Protein AF-A0A5D0WN44-F1 (afdb_monomer)

Solvent-accessible surface area (backbone atoms only — not comparable to full-atom values): 6509 Å² total; per-residue (Å²): 131,72,50,48,66,55,56,49,53,50,50,53,44,45,74,76,64,54,49,50,69,57,46,22,72,75,70,70,44,59,41,68,58,50,48,49,56,48,51,54,50,51,52,52,50,54,46,60,74,67,59,87,54,69,60,67,61,50,54,49,57,70,74,42,58,75,76,83,88,57,88,84,67,70,88,82,73,91,50,7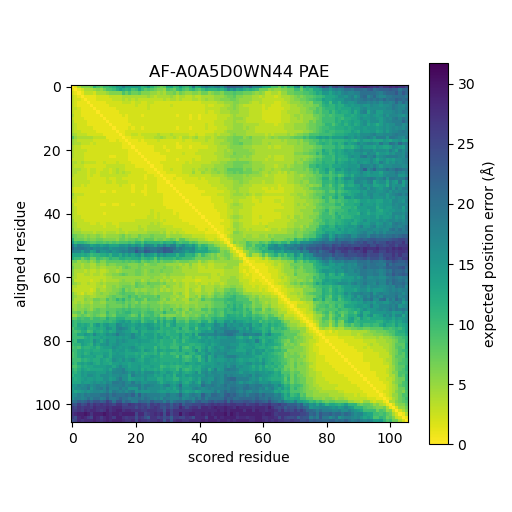0,74,53,53,55,51,49,53,52,50,52,55,50,48,54,51,47,50,68,74,64,49,90,75,74,81,128

Mean predicted aligned error: 9.34 Å

Sequence (106 aa):
MLNLMDKHAVIRLKKEGHSNRSLEKMLGINRKTIGKYWNDYLKDMSQLETGDCDLREIQEKIAAPPKYDVSKRQYRKYTEAMDEFLDDILASEKKKDAILGTHKQK

Organism: NCBI:txid52694

Foldseek 3Di:
DDWLVLLVVLCVVVVVPDQLVNVCVVVVDDSVVSVVSNVLVVVLVVCCVVVPDDVVVSVCVNSDTDDDDCVPPDDDDDDVVVVVVVVVVVVVVVVVCVVVPPPPDD

pLDDT: mean 87.77, std 8.97, range [48.12, 97.06]

Nearest PDB structures (foldseek):
  8b4h-assembly1_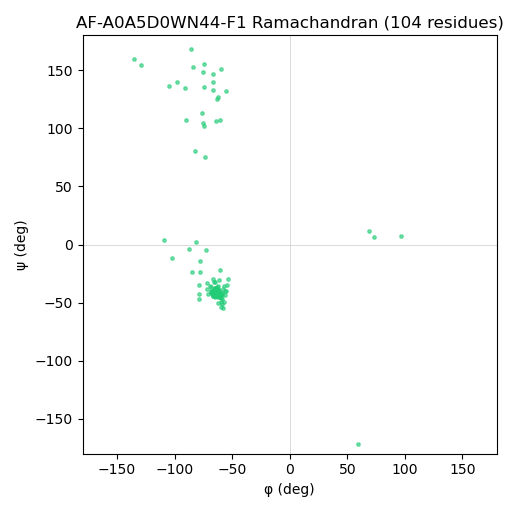A  TM=6.169E-01  e=1.470E-01  Geobacillus stearothermophilus
  8apo-assembly1_Yc  TM=5.957E-01  e=2.225E+00  Polytomella magna
  6xyw-assembly1_BD  TM=4.467E-01  e=1.832E+00  Arabidopsis thaliana
  8d8k-assembly1_6  TM=5.163E-01  e=2.373E+00  Saccharomyces cerevisiae

Radius of gyration: 24.46 Å; Cα contacts (8 Å, |Δi|>4): 51; chains: 1; bounding box: 54×43×52 Å

Structure (mmCIF, N/CA/C/O backbone):
data_AF-A0A5D0WN44-F1
#
_entry.id   AF-A0A5D0WN44-F1
#
loop_
_atom_site.group_PDB
_atom_site.id
_atom_site.type_symbol
_atom_site.label_atom_id
_atom_site.label_alt_id
_atom_site.label_comp_id
_atom_site.label_asym_id
_atom_site.label_entity_id
_atom_site.label_seq_id
_atom_site.pdbx_PDB_ins_code
_atom_site.Cartn_x
_atom_site.Cartn_y
_atom_site.Cartn_z
_atom_site.occupancy
_atom_site.B_iso_or_equiv
_atom_site.auth_seq_id
_atom_site.auth_comp_id
_atom_site.auth_asym_id
_atom_site.auth_atom_id
_atom_site.pdbx_PDB_model_num
ATOM 1 N N . MET A 1 1 ? 5.687 -6.828 8.138 1.00 66.81 1 MET A N 1
ATOM 2 C CA . MET A 1 1 ? 4.223 -6.906 7.937 1.00 66.81 1 MET A CA 1
ATOM 3 C C . MET A 1 1 ? 3.597 -6.389 9.213 1.00 66.81 1 MET A C 1
ATOM 5 O O . MET A 1 1 ? 4.147 -6.683 10.263 1.00 66.81 1 MET A O 1
ATOM 9 N N . LEU A 1 2 ? 2.562 -5.558 9.136 1.00 79.62 2 LEU A N 1
ATOM 10 C CA . LEU A 1 2 ? 1.869 -5.110 10.347 1.00 79.62 2 LEU A CA 1
ATOM 11 C C . LEU A 1 2 ? 1.156 -6.289 10.999 1.00 79.62 2 LEU A C 1
ATOM 13 O O . LEU A 1 2 ? 0.685 -7.179 10.290 1.00 79.62 2 LEU A O 1
ATOM 17 N N . ASN A 1 3 ? 1.073 -6.287 12.322 1.00 88.00 3 ASN A N 1
ATOM 18 C CA . ASN A 1 3 ? 0.430 -7.365 13.055 1.00 88.00 3 ASN A CA 1
ATOM 19 C C . ASN A 1 3 ? -1.081 -7.121 13.163 1.00 88.00 3 ASN A C 1
ATOM 21 O O . ASN A 1 3 ? -1.588 -6.032 12.881 1.00 88.00 3 ASN A O 1
ATOM 25 N N . LEU A 1 4 ? -1.818 -8.149 13.589 1.00 89.38 4 LEU A N 1
ATOM 26 C CA . LEU A 1 4 ? -3.263 -8.054 13.805 1.00 89.38 4 LEU A CA 1
ATOM 27 C C . LEU A 1 4 ? -3.623 -6.928 14.793 1.00 89.38 4 LEU A C 1
ATOM 29 O O . LEU A 1 4 ? -4.559 -6.165 14.559 1.00 89.38 4 LEU A O 1
ATOM 33 N N . MET A 1 5 ? -2.825 -6.768 15.851 1.00 91.12 5 MET A N 1
ATOM 34 C CA . MET A 1 5 ? -3.018 -5.716 16.853 1.00 91.12 5 MET A CA 1
ATOM 35 C C . MET A 1 5 ? -2.911 -4.311 16.252 1.00 91.12 5 MET A C 1
ATOM 37 O O . MET A 1 5 ? -3.725 -3.450 16.576 1.00 91.12 5 MET A O 1
ATOM 41 N N . ASP A 1 6 ? -1.981 -4.093 15.319 1.00 90.69 6 ASP A N 1
ATOM 42 C CA . ASP A 1 6 ? -1.812 -2.796 14.658 1.00 90.69 6 ASP A CA 1
ATOM 43 C C . ASP A 1 6 ? -3.023 -2.462 13.778 1.00 90.69 6 ASP A C 1
ATOM 45 O O . ASP A 1 6 ? -3.504 -1.328 13.773 1.00 90.69 6 ASP A O 1
ATOM 49 N N . LYS A 1 7 ? -3.559 -3.463 13.062 1.00 91.12 7 LYS A N 1
ATOM 50 C CA . LYS A 1 7 ? -4.790 -3.330 12.262 1.00 91.12 7 LYS A CA 1
ATOM 51 C C . LYS A 1 7 ? -5.963 -2.902 13.152 1.00 91.12 7 LYS A C 1
ATOM 53 O O . LYS A 1 7 ? -6.668 -1.952 12.814 1.00 91.12 7 LYS A O 1
ATOM 58 N N . HIS A 1 8 ? -6.142 -3.546 14.306 1.00 92.12 8 HIS A N 1
ATOM 59 C CA . HIS A 1 8 ? -7.202 -3.187 15.253 1.00 92.12 8 HIS A CA 1
ATOM 60 C C . HIS A 1 8 ? -6.989 -1.818 15.903 1.00 92.12 8 HIS A C 1
ATOM 62 O O . HIS A 1 8 ? -7.951 -1.061 16.029 1.00 92.12 8 HIS A O 1
ATOM 68 N N . ALA A 1 9 ? -5.753 -1.466 16.266 1.00 93.38 9 ALA A N 1
ATOM 69 C CA . ALA A 1 9 ? -5.429 -0.154 16.820 1.00 93.38 9 ALA A CA 1
ATOM 70 C C . ALA A 1 9 ? -5.782 0.968 15.833 1.00 93.38 9 ALA A C 1
ATOM 72 O O . ALA A 1 9 ? -6.417 1.951 16.215 1.00 93.38 9 ALA A O 1
ATOM 73 N N . VAL A 1 10 ? -5.448 0.783 14.551 1.00 93.81 10 VAL A N 1
ATOM 74 C CA . VAL A 1 10 ? -5.830 1.705 13.475 1.00 93.81 10 VAL A CA 1
ATOM 75 C C . VAL A 1 10 ? -7.348 1.847 13.380 1.00 93.81 10 VAL A C 1
ATOM 77 O O . VAL A 1 10 ? -7.842 2.971 13.389 1.00 93.81 10 VAL A O 1
ATOM 80 N N . ILE A 1 11 ? -8.097 0.740 13.319 1.00 93.81 11 ILE A N 1
ATOM 81 C CA . ILE A 1 11 ? -9.567 0.778 13.205 1.00 93.81 11 ILE A CA 1
ATOM 82 C C . ILE A 1 11 ? -10.191 1.489 14.412 1.00 93.81 11 ILE A C 1
ATOM 84 O O . ILE A 1 11 ? -11.058 2.344 14.233 1.00 93.81 11 ILE A O 1
ATOM 88 N N . ARG A 1 12 ? -9.736 1.177 15.631 1.00 95.56 12 ARG A N 1
ATOM 89 C CA . ARG A 1 12 ? -10.240 1.789 16.868 1.00 95.56 12 ARG A CA 1
ATOM 90 C C . ARG A 1 12 ? -10.039 3.304 16.862 1.00 95.56 12 ARG A C 1
ATOM 92 O O . ARG A 1 12 ? -11.004 4.050 16.969 1.00 95.56 12 ARG A O 1
ATOM 99 N N . LEU A 1 13 ? -8.810 3.759 16.632 1.00 95.50 13 LEU A N 1
ATOM 100 C CA . LEU A 1 13 ? -8.484 5.188 16.629 1.00 95.50 13 LEU A CA 1
ATOM 101 C C . LEU A 1 13 ? -9.149 5.942 15.461 1.00 95.50 13 LEU A C 1
ATOM 103 O O . LEU A 1 13 ? -9.464 7.126 15.570 1.00 95.50 13 LEU A O 1
ATOM 107 N N . LYS A 1 14 ? -9.395 5.274 14.327 1.00 95.75 14 LYS A N 1
ATOM 108 C CA . LYS A 1 14 ? -10.192 5.847 13.232 1.00 95.75 14 LYS A CA 1
ATOM 109 C C . LYS A 1 14 ? -11.647 6.069 13.635 1.00 95.75 14 LYS A C 1
ATOM 111 O O . LYS A 1 14 ? -12.190 7.113 13.280 1.00 95.75 14 LYS A O 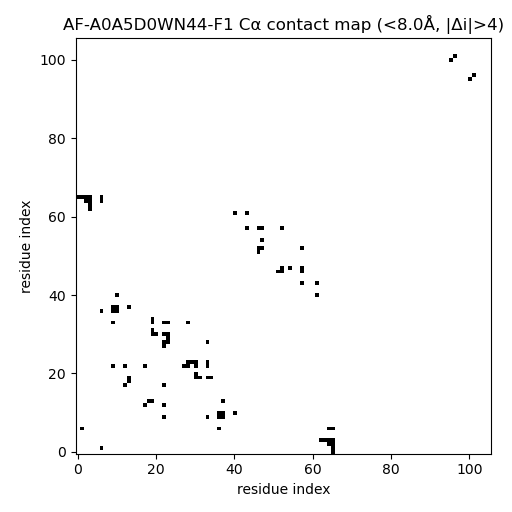1
ATOM 116 N N . LYS A 1 15 ? -12.255 5.140 14.382 1.00 93.88 15 LYS A N 1
ATOM 117 C CA . LYS A 1 15 ? -13.609 5.311 14.939 1.00 93.88 15 LYS A CA 1
ATOM 118 C C . LYS A 1 15 ? -13.681 6.445 15.963 1.00 93.88 15 LYS A C 1
ATOM 120 O O . LYS A 1 15 ? -14.689 7.133 16.017 1.00 93.88 15 LYS A O 1
ATOM 125 N N . GLU A 1 16 ? -12.600 6.685 16.702 1.00 95.38 16 GLU A N 1
ATOM 126 C CA . GLU A 1 16 ? -12.457 7.827 17.621 1.00 95.38 16 GLU A CA 1
ATOM 127 C C . GLU A 1 16 ? -12.268 9.179 16.895 1.00 95.38 16 GLU A C 1
ATOM 129 O O . GLU A 1 16 ? -12.251 10.229 17.529 1.00 95.38 16 GLU A O 1
ATOM 134 N N . GLY A 1 17 ? -12.148 9.182 15.561 1.00 94.69 17 GLY A N 1
ATOM 135 C CA . GLY A 1 17 ? -12.090 10.402 14.748 1.00 94.69 17 GLY A CA 1
ATOM 136 C C . GLY A 1 17 ? -10.680 10.870 14.380 1.00 94.69 17 GLY A C 1
ATOM 137 O O . GLY A 1 17 ? -10.522 11.931 13.772 1.00 94.69 17 GLY A O 1
ATOM 138 N N . HIS A 1 18 ? -9.634 10.091 14.672 1.00 95.44 18 HIS A N 1
ATOM 139 C CA . HIS A 1 18 ? -8.273 10.488 14.314 1.00 95.44 18 HIS A CA 1
ATOM 140 C C . HIS A 1 18 ? -8.044 10.512 12.791 1.00 95.44 18 HIS A C 1
ATOM 142 O O . HIS A 1 18 ? -8.458 9.634 12.018 1.00 95.44 18 HIS A O 1
ATOM 148 N N . SER A 1 19 ? -7.316 11.535 12.336 1.00 95.88 19 SER A N 1
ATOM 149 C CA . SER A 1 19 ? -6.878 11.629 10.943 1.00 95.88 19 SER A CA 1
ATOM 150 C C . SER A 1 19 ? -5.727 10.660 10.661 1.00 95.88 19 SER A C 1
ATOM 152 O O . SER A 1 19 ? -4.939 10.319 11.544 1.00 95.88 19 SER A O 1
ATOM 154 N N . ASN A 1 20 ? -5.558 10.262 9.399 1.00 95.00 20 ASN A N 1
ATOM 155 C CA . ASN A 1 20 ? -4.496 9.322 9.021 1.00 95.00 20 ASN A CA 1
ATOM 156 C C . ASN A 1 20 ? -3.092 9.885 9.319 1.00 95.00 20 ASN A C 1
ATOM 158 O O . ASN A 1 20 ? -2.181 9.128 9.631 1.00 95.00 20 ASN A O 1
ATOM 162 N N . ARG A 1 21 ? -2.922 11.215 9.254 1.00 94.88 21 ARG A N 1
ATOM 163 C CA . ARG A 1 21 ? -1.664 11.897 9.607 1.00 94.88 21 ARG A CA 1
ATOM 164 C C . ARG A 1 21 ? -1.402 11.885 11.112 1.00 94.88 21 ARG A C 1
ATOM 166 O O . ARG A 1 21 ? -0.259 11.758 11.528 1.00 94.88 21 ARG A O 1
ATOM 173 N N .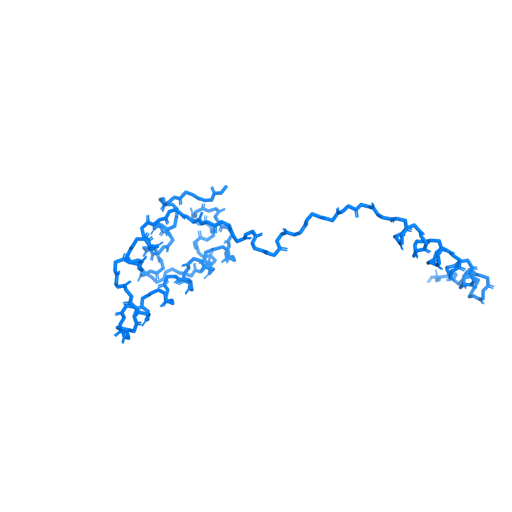 SER A 1 22 ? -2.452 12.041 11.918 1.00 95.75 22 SER A N 1
ATOM 174 C CA . SER A 1 22 ? -2.357 11.939 13.376 1.00 95.75 22 SER A CA 1
ATOM 175 C C . SER A 1 22 ? -1.942 10.521 13.775 1.00 95.75 22 SER A C 1
ATOM 177 O O . SER A 1 22 ? -1.004 10.348 14.548 1.00 95.75 22 SER A O 1
ATOM 179 N N . LEU A 1 23 ? -2.550 9.512 13.149 1.00 94.50 23 LEU A N 1
ATOM 180 C CA . LEU A 1 23 ? -2.228 8.106 13.385 1.00 94.50 23 LEU A CA 1
ATOM 181 C C . LEU A 1 23 ? -0.813 7.713 12.968 1.00 94.50 23 LEU A C 1
ATOM 183 O O . LEU A 1 23 ? -0.168 6.944 13.672 1.00 94.50 23 LEU A O 1
ATOM 187 N N . GLU A 1 24 ? -0.312 8.264 11.865 1.00 96.12 24 GLU A N 1
ATOM 188 C CA . GLU A 1 24 ? 1.068 8.044 11.425 1.00 96.12 24 GLU A CA 1
ATOM 189 C C . GLU A 1 24 ? 2.083 8.523 12.468 1.00 96.12 24 GLU A C 1
ATOM 191 O O . GLU A 1 24 ? 3.043 7.815 12.756 1.00 96.12 24 GLU A O 1
ATOM 196 N N . LYS A 1 25 ? 1.830 9.675 13.102 1.00 95.50 25 LYS A N 1
ATOM 197 C CA . LYS A 1 25 ? 2.675 10.184 14.191 1.00 95.50 25 LYS A CA 1
ATOM 198 C C . LYS A 1 25 ? 2.574 9.345 15.468 1.00 95.50 25 LYS A C 1
ATOM 200 O O . LYS A 1 25 ? 3.572 9.202 16.159 1.00 95.50 25 LYS A O 1
ATOM 205 N N . MET A 1 26 ? 1.391 8.813 15.784 1.00 92.62 26 MET A N 1
ATOM 206 C CA . MET A 1 26 ? 1.157 8.051 17.020 1.00 92.62 26 MET A CA 1
ATOM 207 C C . MET A 1 26 ? 1.662 6.607 16.952 1.00 92.62 26 MET A C 1
ATOM 209 O O . MET A 1 26 ? 2.239 6.119 17.915 1.00 92.62 26 MET A O 1
ATOM 213 N N . LEU A 1 27 ? 1.430 5.919 15.832 1.00 90.75 27 LEU A N 1
ATOM 214 C CA . LEU A 1 27 ? 1.740 4.493 15.677 1.00 90.75 27 LEU A CA 1
ATOM 215 C C . LEU A 1 27 ? 3.025 4.240 14.872 1.00 90.75 27 LEU A C 1
ATOM 217 O O . LEU A 1 27 ? 3.472 3.102 14.783 1.00 90.75 27 LEU A O 1
ATOM 221 N N . GLY A 1 28 ? 3.588 5.263 14.218 1.00 91.88 28 GLY A N 1
ATOM 222 C CA . GLY A 1 28 ? 4.730 5.104 13.306 1.00 91.88 28 GLY A CA 1
ATOM 223 C C . GLY A 1 28 ? 4.390 4.356 12.009 1.00 91.88 28 GLY A C 1
ATOM 224 O O . GLY A 1 28 ? 5.278 3.956 11.259 1.00 91.88 28 GLY A O 1
ATOM 225 N N . ILE A 1 29 ? 3.101 4.145 11.730 1.00 91.56 29 ILE A N 1
ATOM 226 C CA . ILE A 1 29 ? 2.617 3.425 10.550 1.00 91.56 29 ILE A CA 1
ATOM 227 C C . ILE A 1 29 ? 2.380 4.426 9.426 1.00 91.56 29 ILE A C 1
ATOM 229 O O . ILE A 1 29 ? 1.729 5.446 9.625 1.00 91.56 29 ILE A O 1
ATOM 233 N N . ASN A 1 30 ? 2.829 4.110 8.213 1.00 94.06 30 ASN A N 1
ATOM 234 C CA . ASN A 1 30 ? 2.616 4.989 7.067 1.00 94.06 30 ASN A CA 1
ATOM 235 C C . ASN A 1 30 ? 1.121 5.312 6.861 1.00 94.06 30 ASN A C 1
ATOM 237 O O . ASN A 1 30 ? 0.278 4.408 6.781 1.00 94.06 30 ASN A O 1
ATOM 241 N N . ARG A 1 31 ? 0.796 6.597 6.677 1.00 94.50 31 ARG A N 1
ATOM 242 C CA . ARG A 1 31 ? -0.581 7.084 6.455 1.00 94.50 31 ARG A CA 1
ATOM 243 C C . ARG A 1 31 ? -1.318 6.391 5.306 1.00 94.50 31 ARG A C 1
ATOM 245 O O . ARG A 1 31 ? -2.545 6.298 5.343 1.00 94.50 31 ARG A O 1
ATOM 252 N N . LYS A 1 32 ? -0.598 5.925 4.276 1.00 94.44 32 LYS A N 1
ATOM 253 C CA . LYS A 1 32 ? -1.181 5.187 3.141 1.00 94.44 32 LYS A CA 1
ATOM 254 C C . LYS A 1 32 ? -1.679 3.813 3.583 1.00 94.44 32 LYS A C 1
ATOM 256 O O . LYS A 1 32 ? -2.767 3.408 3.190 1.00 94.44 32 LYS A O 1
ATOM 261 N N . THR A 1 33 ? -0.919 3.135 4.439 1.00 92.31 33 THR A N 1
ATOM 262 C CA . THR A 1 33 ? -1.293 1.831 4.997 1.00 92.31 33 THR A CA 1
ATOM 263 C C . THR A 1 33 ? -2.486 1.955 5.938 1.00 92.31 33 THR A C 1
ATOM 265 O O . THR A 1 33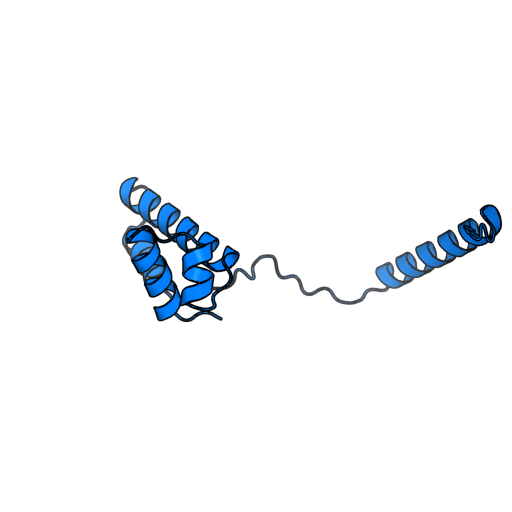 ? -3.418 1.165 5.844 1.00 92.31 33 THR A O 1
ATOM 268 N N . ILE A 1 34 ? -2.505 3.001 6.771 1.00 94.00 34 ILE A N 1
ATOM 269 C CA . ILE A 1 34 ? -3.654 3.345 7.622 1.00 94.00 34 ILE A CA 1
ATOM 270 C C . ILE A 1 34 ? -4.913 3.559 6.775 1.00 94.00 34 ILE A C 1
ATOM 272 O O . ILE A 1 34 ? -5.959 2.979 7.056 1.00 94.00 34 ILE A O 1
ATOM 276 N N . GLY A 1 35 ? -4.804 4.367 5.713 1.00 94.19 35 GLY A N 1
ATOM 277 C CA . GLY A 1 35 ? -5.915 4.624 4.797 1.00 94.19 35 GLY A CA 1
ATOM 278 C C . GLY A 1 35 ? -6.425 3.354 4.121 1.00 94.19 35 GLY A C 1
ATOM 279 O O . GLY A 1 35 ? -7.631 3.149 4.057 1.00 94.19 35 GLY A O 1
ATOM 280 N N . LYS A 1 36 ? -5.514 2.475 3.685 1.00 92.88 36 LYS A N 1
ATOM 281 C CA . LYS A 1 36 ? -5.875 1.174 3.116 1.00 92.88 36 LYS A CA 1
ATOM 282 C C . LYS A 1 36 ? -6.702 0.346 4.105 1.00 92.88 36 LYS A C 1
ATOM 284 O O . LYS A 1 36 ? -7.811 -0.041 3.771 1.00 92.88 36 LYS A O 1
ATOM 289 N N . TYR A 1 37 ? -6.201 0.127 5.323 1.00 92.38 37 TYR A N 1
ATOM 290 C CA . TYR A 1 37 ? -6.895 -0.701 6.318 1.00 92.38 37 TYR A CA 1
ATOM 291 C C . TYR A 1 37 ? -8.254 -0.141 6.721 1.00 92.38 37 TYR A C 1
ATOM 293 O O . TYR A 1 37 ? -9.186 -0.906 6.948 1.00 92.38 37 TYR A O 1
ATOM 301 N N . TRP A 1 38 ? -8.379 1.183 6.791 1.00 94.94 38 TRP A N 1
ATOM 302 C CA . TRP A 1 38 ? -9.658 1.819 7.069 1.00 94.94 38 TRP A CA 1
ATOM 303 C C . TRP A 1 38 ? -10.669 1.622 5.935 1.00 94.94 38 TRP A C 1
ATOM 305 O O . TRP A 1 38 ? -11.818 1.282 6.195 1.00 94.94 38 TRP A O 1
ATOM 315 N N . ASN A 1 39 ? -10.242 1.794 4.684 1.00 94.50 39 ASN A N 1
ATOM 316 C CA . ASN A 1 39 ? -11.120 1.620 3.529 1.00 94.50 39 ASN A CA 1
ATOM 317 C C . ASN A 1 39 ? -11.535 0.155 3.339 1.00 94.50 39 ASN A C 1
ATOM 319 O O . ASN A 1 39 ? -12.699 -0.103 3.050 1.00 94.50 39 ASN A O 1
ATOM 323 N N . ASP A 1 40 ? -10.605 -0.784 3.539 1.00 91.81 40 ASP A N 1
ATOM 324 C CA . ASP A 1 40 ? -10.896 -2.221 3.517 1.00 91.81 40 ASP A CA 1
ATOM 325 C C . ASP A 1 40 ? -11.942 -2.558 4.598 1.00 91.81 40 ASP A C 1
ATOM 327 O O . ASP A 1 40 ? -12.953 -3.184 4.301 1.00 91.81 40 ASP A O 1
ATOM 331 N N . TYR A 1 41 ? -11.774 -2.036 5.821 1.00 92.44 41 TYR A N 1
ATOM 332 C CA . TYR A 1 41 ? -12.751 -2.207 6.902 1.00 92.44 41 TYR A CA 1
ATOM 333 C C . TYR A 1 41 ? -14.135 -1.629 6.563 1.00 92.44 41 TYR A C 1
ATOM 335 O O . TYR A 1 41 ? -15.143 -2.284 6.809 1.00 92.44 41 TYR A O 1
ATOM 343 N N . LEU A 1 42 ? -14.209 -0.421 5.994 1.00 92.56 42 LEU A N 1
ATOM 344 C CA . LEU A 1 42 ? -15.487 0.177 5.586 1.00 92.56 42 LEU A CA 1
ATOM 345 C C . LEU A 1 42 ? -16.190 -0.648 4.504 1.00 92.56 42 LEU A C 1
ATOM 347 O O . LEU A 1 42 ? -17.408 -0.792 4.547 1.00 92.56 42 LEU A O 1
ATOM 351 N N . LYS A 1 43 ? -15.424 -1.200 3.559 1.00 92.00 43 LYS A N 1
ATOM 352 C CA . LYS A 1 43 ? -15.950 -2.086 2.520 1.00 92.00 43 LYS A CA 1
ATOM 353 C C . LYS A 1 43 ? -16.501 -3.380 3.119 1.00 92.00 43 LYS A C 1
ATOM 355 O O . LYS A 1 43 ? -17.598 -3.792 2.759 1.00 92.00 43 LYS A O 1
ATOM 360 N N . ASP A 1 44 ? -15.767 -3.996 4.040 1.00 89.56 44 ASP A N 1
ATOM 361 C CA . ASP A 1 44 ? -16.221 -5.207 4.727 1.00 89.56 44 ASP A CA 1
ATOM 362 C C . ASP A 1 44 ? -17.504 -4.923 5.538 1.00 89.56 44 ASP A C 1
ATOM 364 O O . ASP A 1 44 ? -18.455 -5.701 5.500 1.00 89.56 44 ASP A O 1
ATOM 368 N N . MET A 1 45 ? -17.584 -3.767 6.208 1.00 89.50 45 MET A N 1
ATOM 369 C CA . MET A 1 45 ? -18.786 -3.340 6.938 1.00 89.50 45 MET A CA 1
ATOM 370 C C . MET A 1 45 ? -19.990 -3.102 6.021 1.00 89.50 45 MET A C 1
ATOM 372 O O . MET A 1 45 ? -21.083 -3.562 6.336 1.00 89.50 45 MET A O 1
ATOM 376 N N . SER A 1 46 ? -19.810 -2.449 4.869 1.00 89.31 46 SER A N 1
ATOM 377 C CA . SER A 1 46 ? -20.923 -2.234 3.935 1.00 89.31 46 SER A CA 1
ATOM 378 C C . SER A 1 46 ? -21.436 -3.552 3.342 1.00 89.31 46 SER A C 1
ATOM 380 O O . SER A 1 46 ? -22.625 -3.696 3.062 1.00 89.31 46 SER A O 1
ATOM 382 N N . GLN A 1 47 ? -20.551 -4.539 3.163 1.00 87.06 47 GLN A N 1
ATOM 383 C CA . GLN A 1 47 ? -20.931 -5.885 2.728 1.00 87.06 47 GLN A CA 1
ATOM 384 C C . GLN A 1 47 ? -21.730 -6.640 3.799 1.00 87.06 47 GLN A C 1
ATOM 386 O O . GLN A 1 47 ? -22.680 -7.337 3.448 1.00 87.06 47 GLN A O 1
ATOM 391 N N . LEU A 1 48 ? -21.402 -6.465 5.086 1.00 83.50 48 LEU A N 1
ATOM 392 C CA . LEU A 1 48 ? -22.193 -7.018 6.194 1.00 83.50 48 LEU A CA 1
ATOM 393 C C . LEU A 1 48 ? -23.612 -6.433 6.245 1.00 83.50 48 LEU A C 1
ATOM 395 O O . LEU A 1 48 ? -24.557 -7.167 6.513 1.00 83.50 48 LEU A O 1
ATOM 399 N N . GLU A 1 49 ? -23.765 -5.134 5.981 1.00 82.44 49 GLU A N 1
ATOM 400 C CA . GLU A 1 49 ? -25.068 -4.450 6.006 1.00 82.44 49 GLU A CA 1
ATOM 401 C C . GLU A 1 49 ? -25.967 -4.828 4.821 1.00 82.44 49 GLU A C 1
ATOM 403 O O . GLU A 1 49 ? -27.185 -4.892 4.968 1.00 82.44 49 GLU A O 1
ATOM 408 N N . THR A 1 50 ? -25.377 -5.100 3.652 1.00 81.19 50 THR A N 1
ATOM 409 C CA . THR A 1 50 ? -26.130 -5.418 2.424 1.00 81.19 50 THR A CA 1
ATOM 410 C C . THR A 1 50 ? -26.655 -6.864 2.414 1.00 81.19 50 THR A C 1
ATOM 412 O O . THR A 1 50 ? -27.641 -7.149 1.743 1.00 81.19 50 THR A O 1
ATOM 415 N N . GLY A 1 51 ? -26.030 -7.780 3.167 1.00 69.00 51 GLY A N 1
ATOM 416 C CA . GLY A 1 51 ? -26.515 -9.158 3.352 1.00 69.00 51 GLY A CA 1
ATOM 417 C C . GLY A 1 51 ? -26.345 -10.104 2.152 1.00 69.00 51 GLY A C 1
ATOM 418 O O . GLY A 1 51 ? -26.813 -11.235 2.207 1.00 69.00 51 GLY A O 1
ATOM 419 N N . ASP A 1 52 ? -25.659 -9.672 1.092 1.00 65.31 52 ASP A N 1
ATOM 420 C CA . ASP A 1 52 ? -25.455 -10.424 -0.164 1.00 65.31 52 ASP A CA 1
ATOM 421 C C . ASP A 1 52 ? -24.314 -11.469 -0.085 1.00 65.31 52 ASP A C 1
ATOM 423 O O . ASP A 1 52 ? -23.982 -12.145 -1.055 1.00 65.31 52 ASP A O 1
ATOM 427 N N . CYS A 1 53 ? -23.675 -11.608 1.080 1.00 68.88 53 CYS A N 1
ATOM 428 C CA . CYS A 1 53 ? -22.468 -12.413 1.274 1.00 68.88 53 CYS A CA 1
ATOM 429 C C . CYS A 1 53 ? -22.553 -13.277 2.539 1.00 68.88 53 CYS A C 1
ATOM 431 O O . CYS A 1 53 ? -23.272 -12.950 3.484 1.00 68.88 53 CYS A O 1
ATOM 433 N N . ASP A 1 54 ? -21.737 -14.335 2.597 1.00 80.31 54 ASP A N 1
ATOM 434 C CA . ASP A 1 54 ? -21.593 -15.166 3.793 1.00 80.31 54 ASP A CA 1
ATOM 435 C C . ASP A 1 54 ? -20.987 -14.348 4.954 1.00 80.31 54 ASP A C 1
ATOM 437 O O . ASP A 1 54 ? -19.802 -13.992 4.962 1.00 80.31 54 ASP A O 1
ATOM 441 N N . LEU A 1 55 ? -21.830 -14.008 5.934 1.00 79.62 55 LEU A N 1
ATOM 442 C CA . LEU A 1 55 ? -21.495 -13.151 7.077 1.00 79.62 55 LEU A CA 1
ATOM 443 C C . LEU A 1 55 ? -20.276 -13.664 7.848 1.00 79.62 55 LEU A C 1
ATOM 445 O O . LEU A 1 55 ? -19.470 -12.872 8.347 1.00 79.62 55 LEU A O 1
ATOM 449 N N . ARG A 1 56 ? -20.128 -14.989 7.931 1.00 83.31 56 ARG A N 1
ATOM 450 C CA . ARG A 1 56 ? -19.045 -15.632 8.673 1.00 83.31 56 ARG A CA 1
ATOM 451 C C . ARG A 1 56 ? -17.687 -15.343 8.041 1.00 83.31 56 ARG A C 1
ATOM 453 O O . ARG A 1 56 ? -16.754 -14.974 8.750 1.00 83.31 56 ARG A O 1
ATOM 460 N N . GLU A 1 57 ? -17.586 -15.424 6.717 1.00 84.00 57 GLU A N 1
ATOM 461 C CA . GLU A 1 57 ? -16.332 -15.146 6.013 1.00 84.00 57 GLU A CA 1
ATOM 462 C C . GLU A 1 57 ? -15.879 -13.695 6.183 1.00 84.00 57 GLU A C 1
ATOM 464 O O . GLU A 1 57 ? -14.682 -13.414 6.271 1.00 84.00 57 GLU A O 1
ATOM 469 N N . ILE A 1 58 ? -16.822 -12.750 6.214 1.00 82.88 58 ILE A N 1
ATOM 470 C CA . ILE A 1 58 ? -16.492 -11.332 6.381 1.00 82.88 58 ILE A CA 1
ATOM 471 C C . ILE A 1 58 ? -16.014 -11.063 7.811 1.00 82.88 58 ILE A C 1
ATOM 473 O O . ILE A 1 58 ? -15.001 -10.388 8.007 1.00 82.88 58 ILE A O 1
ATOM 477 N N . GLN A 1 59 ? -16.677 -11.640 8.816 1.00 83.88 59 GLN A N 1
ATOM 478 C CA . GLN A 1 59 ? -16.229 -11.553 10.209 1.00 83.88 59 GLN A CA 1
ATOM 479 C C . GLN A 1 59 ? -14.822 -12.139 10.388 1.00 83.88 59 GLN A C 1
ATOM 481 O O . GLN A 1 59 ? -13.963 -11.512 11.018 1.00 83.88 59 GLN A O 1
ATOM 486 N N . GLU A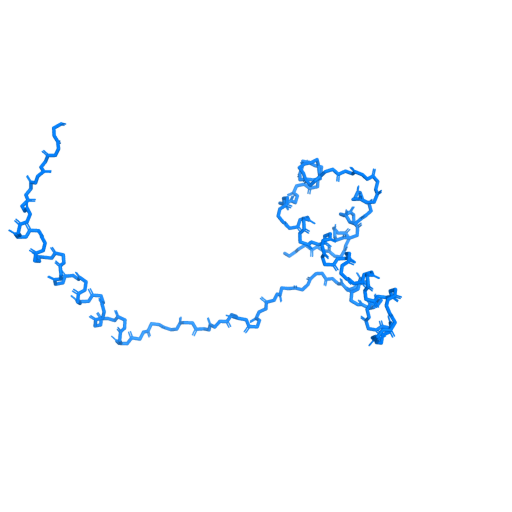 1 60 ? -14.551 -13.291 9.771 1.00 87.19 60 GLU A N 1
ATOM 487 C CA . GLU A 1 60 ? -13.225 -13.913 9.769 1.00 87.19 60 GLU A CA 1
ATOM 488 C C . GLU A 1 60 ? -12.178 -13.020 9.075 1.00 87.19 60 GLU A C 1
ATOM 490 O O . GLU A 1 60 ? -11.087 -12.829 9.613 1.00 87.19 60 GLU A O 1
ATOM 495 N N . LYS A 1 61 ? -12.501 -12.379 7.942 1.00 86.00 61 LYS A N 1
ATOM 496 C CA . LYS A 1 61 ? -11.603 -11.426 7.247 1.00 86.00 61 LYS A CA 1
ATOM 497 C C . LYS A 1 61 ? -11.264 -10.196 8.090 1.00 86.00 61 LYS A C 1
ATOM 499 O O . LYS A 1 61 ? -10.111 -9.741 8.094 1.00 86.00 61 LYS A O 1
ATOM 504 N N . ILE A 1 62 ? -12.232 -9.660 8.832 1.00 85.81 62 ILE A N 1
ATOM 505 C CA . ILE A 1 62 ? -12.009 -8.518 9.729 1.00 85.81 62 ILE A CA 1
ATOM 506 C C . ILE A 1 62 ? -11.052 -8.916 10.861 1.00 85.81 62 ILE A C 1
ATOM 508 O O . ILE A 1 62 ? -10.101 -8.173 11.131 1.00 85.81 62 ILE A O 1
ATOM 512 N N . ALA A 1 63 ? -11.250 -10.092 11.461 1.00 86.81 63 ALA A N 1
ATOM 513 C CA . ALA A 1 63 ? -10.427 -10.622 12.553 1.00 86.81 63 ALA A CA 1
ATOM 514 C C . ALA A 1 63 ? -9.080 -11.220 12.098 1.00 86.81 63 ALA A C 1
ATOM 516 O O . ALA A 1 63 ? -8.192 -11.444 12.920 1.00 86.81 63 ALA A O 1
ATOM 517 N N . ALA A 1 64 ? -8.893 -11.471 10.802 1.00 87.62 64 ALA A N 1
ATOM 518 C CA . ALA A 1 64 ? -7.655 -12.021 10.266 1.00 87.62 64 ALA A CA 1
ATOM 519 C C . ALA A 1 64 ? -6.522 -10.974 10.195 1.00 87.62 64 ALA A C 1
ATOM 521 O O . ALA A 1 64 ? -6.768 -9.779 9.948 1.00 87.62 64 ALA A O 1
ATOM 522 N N . PRO A 1 65 ? -5.252 -11.408 10.350 1.00 86.75 65 PRO A N 1
ATOM 523 C CA . PRO A 1 65 ? -4.094 -10.539 10.171 1.00 86.75 65 PRO A CA 1
ATOM 524 C C . PRO A 1 65 ? -4.054 -9.960 8.747 1.00 86.75 65 PRO A C 1
ATOM 526 O O . PRO A 1 65 ? -4.535 -10.589 7.799 1.00 86.75 65 PRO A O 1
ATOM 529 N N . PRO A 1 66 ? -3.476 -8.759 8.558 1.00 86.19 66 PRO A N 1
ATOM 530 C CA . PRO A 1 66 ? -3.411 -8.143 7.239 1.00 86.19 66 PRO A CA 1
ATOM 531 C C . PRO A 1 66 ? -2.588 -9.025 6.299 1.00 86.19 66 PRO A C 1
ATOM 533 O O . PRO A 1 66 ? -1.457 -9.360 6.624 1.00 86.19 66 PRO A O 1
ATOM 536 N N . LYS A 1 67 ? -3.135 -9.376 5.129 1.00 84.50 67 LYS A N 1
ATOM 537 C CA . LYS A 1 67 ? -2.472 -10.197 4.103 1.00 84.50 67 LYS A CA 1
ATOM 538 C C . LYS A 1 67 ? -2.013 -9.325 2.931 1.00 84.50 67 LYS A C 1
ATOM 540 O O . LYS A 1 67 ? -2.748 -8.449 2.474 1.00 84.50 67 LYS A O 1
ATOM 545 N N . TYR A 1 68 ? -0.794 -9.548 2.435 1.00 79.56 68 TYR A N 1
ATOM 546 C CA . TYR A 1 68 ? -0.335 -8.906 1.201 1.00 79.56 68 TYR A CA 1
ATOM 547 C C . TYR A 1 68 ? -1.008 -9.550 -0.011 1.00 79.56 68 TYR A C 1
ATOM 549 O O . TYR A 1 68 ? -1.070 -10.776 -0.111 1.00 79.56 68 TYR A O 1
ATOM 557 N N . ASP A 1 69 ? -1.472 -8.717 -0.943 1.00 83.12 69 ASP A N 1
ATOM 558 C CA . ASP A 1 69 ? -1.919 -9.186 -2.249 1.00 83.12 69 ASP A CA 1
ATOM 559 C C . ASP A 1 69 ? -0.693 -9.509 -3.109 1.00 83.12 69 ASP A C 1
ATOM 561 O O . ASP A 1 69 ? 0.098 -8.631 -3.458 1.00 83.12 69 ASP A O 1
ATOM 565 N N . VAL A 1 70 ? -0.527 -10.793 -3.408 1.00 84.44 70 VAL A N 1
ATOM 566 C CA . VAL A 1 70 ? 0.543 -11.317 -4.261 1.00 84.44 70 VAL A CA 1
ATOM 567 C C . VAL A 1 70 ? 0.018 -11.798 -5.613 1.00 84.44 70 VAL A C 1
ATOM 569 O O . VAL A 1 70 ? 0.806 -12.293 -6.409 1.00 84.44 70 VAL A O 1
ATOM 572 N N . SER A 1 71 ? -1.275 -11.625 -5.913 1.00 87.31 71 SER A N 1
ATOM 573 C CA . SER A 1 71 ? -1.905 -12.117 -7.151 1.00 87.31 71 SER A CA 1
ATOM 574 C C . SER A 1 71 ? -1.245 -11.561 -8.418 1.00 87.31 71 SER A C 1
ATOM 576 O O . SER A 1 71 ? -1.037 -12.280 -9.388 1.00 87.31 71 SER A O 1
ATOM 578 N N . LYS A 1 72 ? -0.851 -10.283 -8.387 1.00 86.44 72 LYS A N 1
ATOM 579 C CA . LYS A 1 72 ? -0.172 -9.589 -9.494 1.00 86.44 72 LYS A CA 1
ATOM 580 C C . LYS A 1 72 ? 1.347 -9.744 -9.470 1.00 86.44 72 LYS A C 1
ATOM 582 O O . LYS A 1 72 ? 2.031 -9.220 -10.350 1.00 86.44 72 LYS A O 1
ATOM 587 N N . ARG A 1 73 ? 1.906 -10.402 -8.449 1.00 82.62 73 ARG A N 1
ATOM 588 C CA . ARG A 1 73 ? 3.353 -10.568 -8.327 1.00 82.62 73 ARG A CA 1
ATOM 589 C C . ARG A 1 73 ? 3.804 -11.610 -9.341 1.00 82.62 73 ARG A C 1
ATOM 591 O O . ARG A 1 73 ? 3.668 -12.804 -9.118 1.00 82.62 73 ARG A O 1
ATOM 598 N N . GLN A 1 74 ? 4.376 -11.142 -10.440 1.00 83.56 74 GLN A N 1
ATOM 599 C CA . GLN A 1 74 ? 4.980 -12.010 -11.440 1.00 83.56 74 GLN A CA 1
ATOM 600 C C . GLN A 1 74 ? 6.486 -12.089 -11.238 1.00 83.56 74 GLN A C 1
ATOM 602 O O . GLN A 1 74 ? 7.150 -11.092 -10.941 1.00 83.56 74 GLN A O 1
ATOM 607 N N . TYR A 1 75 ? 7.023 -13.290 -11.407 1.00 79.06 75 TYR A N 1
ATOM 608 C CA . TYR A 1 75 ? 8.456 -13.488 -11.455 1.00 79.06 75 TYR A CA 1
ATOM 609 C C . TYR A 1 75 ? 8.979 -13.004 -12.805 1.00 79.06 75 TYR A C 1
ATOM 611 O O . TYR A 1 75 ? 8.769 -13.650 -13.827 1.00 79.06 75 TYR A O 1
ATOM 619 N N . ARG A 1 76 ? 9.621 -11.834 -12.820 1.00 79.62 76 ARG A N 1
ATOM 620 C CA . ARG A 1 76 ? 10.265 -11.307 -14.024 1.00 79.62 76 ARG A CA 1
ATOM 621 C C . ARG A 1 76 ? 11.699 -11.807 -14.052 1.00 79.62 76 ARG A C 1
ATOM 623 O O . ARG A 1 76 ? 12.517 -11.382 -13.238 1.00 79.62 76 ARG A O 1
ATOM 630 N N . LYS A 1 77 ? 11.976 -12.753 -14.945 1.00 86.81 77 LYS A N 1
ATOM 631 C CA . LYS A 1 77 ? 13.343 -13.140 -15.286 1.00 86.81 77 LYS A CA 1
ATOM 632 C C . LYS A 1 77 ? 13.886 -12.196 -16.344 1.00 86.81 77 LYS A C 1
ATOM 634 O O . LYS A 1 77 ? 13.122 -11.641 -17.126 1.00 86.81 77 LYS A O 1
ATOM 639 N N . TYR A 1 78 ? 15.202 -12.049 -16.338 1.00 89.06 78 TYR A N 1
ATOM 640 C CA . TYR A 1 78 ? 15.917 -11.452 -17.448 1.00 89.06 78 TYR A CA 1
ATOM 641 C C . TYR A 1 78 ? 15.794 -12.375 -18.666 1.00 89.06 78 TYR A C 1
ATOM 643 O O . TYR A 1 78 ? 15.938 -13.591 -18.517 1.00 89.06 78 TYR A O 1
ATOM 651 N N . THR A 1 79 ? 15.461 -11.816 -19.824 1.00 92.12 79 THR A N 1
ATOM 652 C CA . THR A 1 79 ? 15.239 -12.561 -21.072 1.00 92.12 79 THR A CA 1
ATOM 653 C C . THR A 1 79 ? 16.050 -11.939 -22.193 1.00 92.12 79 THR A C 1
ATOM 655 O O . THR A 1 79 ? 16.254 -10.733 -22.174 1.00 92.12 79 THR A O 1
ATOM 658 N N . GLU A 1 80 ? 16.395 -12.719 -23.211 1.00 92.94 80 GLU A N 1
ATOM 659 C CA . GLU A 1 80 ? 17.140 -12.252 -24.391 1.00 92.94 80 GLU A CA 1
ATOM 660 C C . GLU A 1 80 ? 16.440 -11.088 -25.121 1.00 92.94 80 GLU A C 1
ATOM 662 O O . GLU A 1 80 ? 17.075 -10.110 -25.483 1.00 92.94 80 GLU A O 1
ATOM 667 N N . ALA A 1 81 ? 15.102 -11.079 -25.176 1.00 92.56 81 ALA A N 1
ATOM 668 C CA . ALA A 1 81 ? 14.340 -9.938 -25.701 1.00 92.56 81 ALA A CA 1
ATOM 669 C C . ALA A 1 81 ? 14.567 -8.616 -24.928 1.00 92.56 81 ALA A C 1
ATOM 671 O O . ALA A 1 81 ? 14.302 -7.534 -25.445 1.00 92.56 81 ALA A O 1
ATOM 672 N N . MET A 1 82 ? 15.019 -8.682 -23.668 1.00 93.06 82 MET A N 1
ATOM 673 C CA . MET A 1 82 ? 15.423 -7.490 -22.913 1.00 93.06 82 MET A CA 1
ATOM 674 C C . MET A 1 82 ? 16.822 -7.023 -23.321 1.00 93.06 82 MET A C 1
ATOM 676 O O . MET A 1 82 ? 17.032 -5.814 -23.340 1.00 93.06 82 MET A O 1
ATOM 680 N N . ASP A 1 83 ? 17.741 -7.939 -23.655 1.00 95.12 83 ASP A N 1
ATOM 681 C CA . ASP A 1 83 ? 19.061 -7.598 -24.207 1.00 95.12 83 ASP A CA 1
ATOM 682 C C . ASP A 1 83 ? 18.908 -6.884 -25.549 1.00 95.12 83 ASP A C 1
ATOM 684 O O . ASP A 1 83 ? 19.409 -5.775 -25.710 1.00 95.12 83 ASP A O 1
ATOM 688 N N . GLU A 1 84 ? 18.119 -7.455 -26.462 1.00 96.56 84 GLU A N 1
ATOM 689 C CA . GLU A 1 84 ? 17.832 -6.848 -27.769 1.00 96.56 84 GLU A CA 1
ATOM 690 C C . GLU A 1 84 ? 17.240 -5.440 -27.614 1.00 96.56 84 GLU A C 1
ATOM 692 O O . GLU A 1 84 ? 17.671 -4.488 -28.263 1.00 96.56 84 GLU A O 1
ATOM 697 N N . PHE A 1 85 ? 16.298 -5.275 -26.681 1.00 96.44 85 PHE A N 1
ATOM 698 C CA . PHE A 1 85 ? 15.704 -3.973 -26.393 1.00 96.44 85 PHE A CA 1
ATOM 699 C C . PHE A 1 85 ? 16.714 -2.967 -25.817 1.00 96.44 85 PHE A C 1
ATOM 701 O O . PHE A 1 85 ? 16.652 -1.773 -26.124 1.00 96.44 85 PHE A O 1
ATOM 708 N N . LEU A 1 86 ? 17.646 -3.419 -24.974 1.00 96.38 86 LEU A N 1
ATOM 709 C CA . LEU A 1 86 ? 18.714 -2.573 -24.441 1.00 96.38 86 LEU A CA 1
ATOM 710 C C . LEU A 1 86 ? 19.697 -2.154 -25.538 1.00 96.38 86 LEU A C 1
ATOM 712 O O . LEU A 1 86 ? 20.082 -0.982 -25.585 1.00 96.38 86 LEU A O 1
ATOM 716 N N . ASP A 1 87 ? 20.058 -3.070 -26.431 1.00 97.06 87 ASP A N 1
ATOM 717 C CA . ASP A 1 87 ? 20.929 -2.794 -27.573 1.00 97.06 87 ASP A CA 1
ATOM 718 C C . ASP A 1 87 ? 20.287 -1.792 -28.540 1.00 97.06 87 ASP A C 1
ATOM 720 O O . ASP A 1 87 ? 20.948 -0.845 -28.984 1.00 97.06 87 ASP A O 1
ATOM 724 N N . ASP A 1 88 ? 18.982 -1.917 -28.790 1.00 96.94 88 ASP A N 1
ATOM 725 C CA . ASP A 1 88 ? 18.209 -0.960 -29.586 1.00 96.94 88 ASP A CA 1
ATOM 726 C C . ASP A 1 88 ? 18.213 0.441 -28.963 1.00 96.94 88 ASP A C 1
ATOM 728 O O . ASP A 1 88 ? 18.441 1.442 -29.659 1.00 96.94 88 ASP A O 1
ATOM 732 N N . ILE A 1 89 ? 18.014 0.537 -27.641 1.00 96.62 89 ILE A N 1
ATOM 733 C CA . ILE A 1 89 ? 18.116 1.810 -26.915 1.00 96.62 89 ILE A CA 1
ATOM 734 C C . ILE A 1 89 ? 19.519 2.391 -27.085 1.00 96.62 89 ILE A C 1
ATOM 736 O O . ILE A 1 89 ? 19.645 3.555 -27.472 1.00 96.62 89 ILE A O 1
ATOM 740 N N . LEU A 1 90 ? 20.567 1.595 -26.860 1.00 96.12 90 LEU A N 1
ATOM 741 C CA . LEU A 1 90 ? 21.957 2.039 -26.968 1.00 96.12 90 LEU A CA 1
ATOM 742 C C . LEU A 1 90 ? 22.282 2.549 -28.380 1.00 96.12 90 LEU A C 1
ATOM 744 O O . LEU A 1 90 ? 22.928 3.587 -28.545 1.00 96.12 90 LEU A O 1
ATOM 748 N N . ALA A 1 91 ? 21.821 1.844 -29.413 1.00 95.44 91 ALA A N 1
ATOM 749 C CA . ALA A 1 91 ? 21.979 2.257 -30.801 1.00 95.44 91 ALA A CA 1
ATOM 750 C C . ALA A 1 91 ? 21.222 3.561 -31.096 1.00 95.44 91 ALA A C 1
ATOM 752 O O . ALA A 1 91 ? 21.725 4.415 -31.833 1.00 95.44 91 ALA A O 1
ATOM 753 N N . SER A 1 92 ? 20.032 3.740 -30.515 1.00 93.69 92 SER A N 1
ATOM 754 C CA . SER A 1 92 ? 19.246 4.968 -30.652 1.00 93.69 92 SER A CA 1
ATOM 755 C C . SER A 1 92 ? 19.921 6.171 -29.988 1.00 93.69 92 SER A C 1
ATOM 757 O O . SER A 1 92 ? 19.976 7.238 -30.599 1.00 93.69 92 SER A O 1
ATOM 759 N N . GLU A 1 93 ? 20.504 6.001 -28.799 1.00 92.00 93 GLU A N 1
ATOM 760 C CA . GLU A 1 93 ? 21.221 7.067 -28.092 1.00 92.00 93 GLU A CA 1
ATOM 761 C C . GLU A 1 93 ? 22.483 7.471 -28.856 1.00 92.00 93 GLU A C 1
ATOM 763 O O . GLU A 1 93 ? 22.671 8.651 -29.125 1.00 92.00 93 GLU A O 1
ATOM 768 N N . LYS A 1 94 ? 23.263 6.509 -29.372 1.00 90.56 94 LYS A N 1
ATOM 769 C CA . LYS A 1 94 ? 24.411 6.811 -30.250 1.00 90.56 94 LYS A CA 1
ATOM 770 C C . LYS A 1 94 ? 24.016 7.649 -31.470 1.00 90.56 94 LYS A C 1
ATOM 772 O O . LYS A 1 94 ? 24.755 8.548 -31.869 1.00 90.56 94 LYS A O 1
ATOM 777 N N . LYS A 1 95 ? 22.857 7.365 -32.076 1.00 90.31 95 LYS A N 1
ATOM 778 C CA . LYS A 1 95 ? 22.329 8.167 -33.193 1.00 90.31 95 LYS A CA 1
ATOM 779 C C . LYS A 1 95 ? 21.942 9.574 -32.736 1.00 90.31 95 LYS A C 1
ATOM 781 O O . LYS A 1 95 ? 22.270 10.534 -33.426 1.00 90.31 95 LYS A O 1
ATOM 786 N N . LYS A 1 96 ? 21.262 9.712 -31.593 1.00 88.06 96 LYS A N 1
ATOM 787 C CA . LYS A 1 96 ? 20.891 11.020 -31.027 1.00 88.06 96 LYS A CA 1
ATOM 788 C C . LYS A 1 96 ? 22.121 11.852 -30.689 1.00 88.06 96 LYS A C 1
ATOM 790 O O . LYS A 1 96 ? 22.159 13.010 -31.080 1.00 88.06 96 LYS A O 1
ATOM 795 N N . ASP A 1 97 ? 23.124 11.261 -30.051 1.00 86.00 97 ASP A N 1
ATOM 796 C CA . ASP A 1 97 ? 24.387 11.923 -29.715 1.00 86.00 97 ASP A CA 1
ATOM 797 C C . ASP A 1 97 ? 25.093 12.449 -30.969 1.00 86.00 97 ASP A C 1
ATOM 799 O O . ASP A 1 97 ? 25.576 13.581 -30.983 1.00 86.00 97 ASP A O 1
ATOM 803 N N . ALA A 1 98 ? 25.100 11.665 -32.052 1.00 85.88 98 ALA A N 1
ATOM 804 C CA . ALA A 1 98 ? 25.667 12.090 -33.329 1.00 85.88 98 ALA A CA 1
ATOM 805 C C . ALA A 1 98 ? 24.892 13.254 -33.977 1.00 85.88 98 ALA A C 1
ATOM 807 O O . ALA A 1 98 ? 25.505 14.134 -34.576 1.00 85.88 98 ALA A O 1
ATOM 808 N N . ILE A 1 99 ? 23.559 13.260 -33.871 1.00 85.56 99 ILE A N 1
ATOM 809 C CA . ILE A 1 99 ? 22.691 14.280 -34.486 1.00 85.56 99 ILE A CA 1
ATOM 810 C C . ILE A 1 99 ? 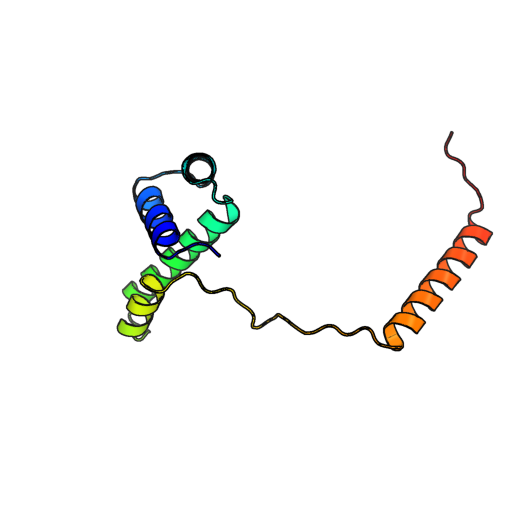22.673 15.576 -33.669 1.00 85.56 99 ILE A C 1
ATOM 812 O O . ILE A 1 99 ? 22.761 16.665 -34.230 1.00 85.56 99 ILE A O 1
ATOM 816 N N . LEU A 1 100 ? 22.504 15.463 -32.353 1.00 83.19 100 LEU A N 1
ATOM 817 C CA . LEU A 1 100 ? 22.315 16.596 -31.448 1.00 83.19 100 LEU A CA 1
ATOM 818 C C . LEU A 1 100 ? 23.652 17.200 -31.004 1.00 83.19 100 LEU A C 1
ATOM 820 O O . LEU A 1 100 ? 23.696 18.377 -30.653 1.00 83.19 100 LEU A O 1
ATOM 824 N N . GLY A 1 101 ? 24.739 16.423 -31.037 1.00 72.88 101 GLY A N 1
ATOM 825 C CA . GLY A 1 101 ? 26.057 16.855 -30.585 1.00 72.88 101 GLY A CA 1
ATOM 826 C C . GLY A 1 101 ? 26.078 17.286 -29.113 1.00 72.88 101 GLY A C 1
ATOM 827 O O . GLY A 1 101 ? 25.118 17.137 -28.356 1.00 72.88 101 GLY A O 1
ATOM 828 N N . THR A 1 102 ? 27.196 17.859 -28.671 1.00 69.75 102 THR A N 1
ATOM 829 C CA . THR A 1 102 ? 27.328 18.414 -27.319 1.00 69.75 102 THR A CA 1
ATOM 830 C C . THR A 1 102 ? 26.742 19.822 -27.247 1.00 69.75 102 THR A C 1
ATOM 832 O O . THR A 1 102 ? 27.459 20.823 -27.235 1.00 69.75 102 THR A O 1
ATOM 835 N N . HIS A 1 103 ? 25.419 19.924 -27.118 1.00 64.69 103 HIS A N 1
ATOM 836 C CA . HIS A 1 103 ? 24.780 21.161 -26.666 1.00 64.69 103 HIS A CA 1
ATOM 837 C C . HIS A 1 103 ? 25.002 21.344 -25.161 1.00 64.69 103 HIS A C 1
ATOM 839 O O . HIS A 1 103 ? 24.122 21.125 -24.332 1.00 64.69 103 HIS A O 1
ATOM 845 N N . LYS A 1 104 ? 26.225 21.738 -24.798 1.00 59.84 104 LYS A N 1
ATOM 846 C CA . LYS A 1 104 ? 26.558 22.164 -23.439 1.00 59.84 104 LYS A CA 1
ATOM 847 C C . LYS A 1 104 ? 25.687 23.384 -23.116 1.00 59.84 104 LYS A C 1
ATOM 849 O O . LYS A 1 104 ? 25.902 24.454 -23.685 1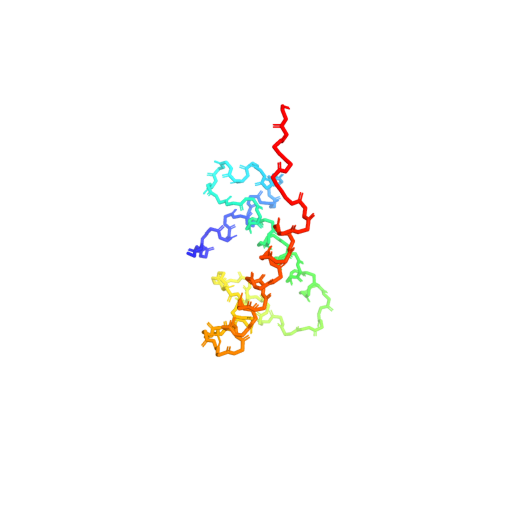.00 59.84 104 LYS A O 1
ATOM 854 N N . GLN A 1 105 ? 24.682 23.226 -22.256 1.00 66.44 105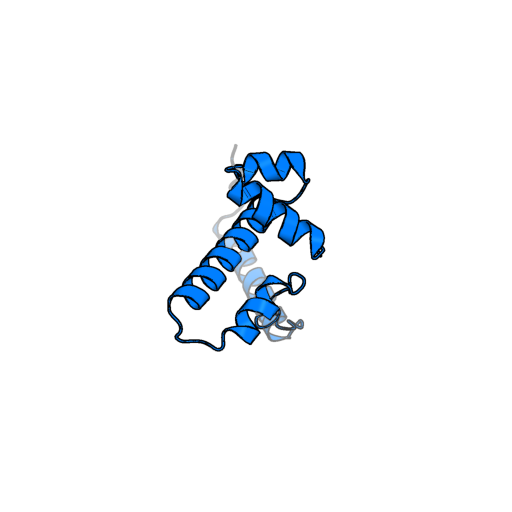 GLN A N 1
ATOM 855 C CA . GLN A 1 105 ? 23.982 24.378 -21.691 1.00 66.44 105 GLN A CA 1
ATOM 856 C C . GLN A 1 105 ? 25.000 25.182 -20.869 1.00 66.44 105 GLN A C 1
ATOM 858 O O . GLN A 1 105 ? 25.727 24.604 -20.057 1.00 66.44 105 GLN A O 1
ATOM 863 N N . LYS A 1 106 ? 25.122 26.478 -21.176 1.00 48.12 106 LYS A N 1
ATOM 864 C CA . LYS A 1 106 ? 25.928 27.429 -20.403 1.00 48.12 106 LYS A CA 1
ATOM 865 C C . LYS A 1 106 ? 25.201 27.825 -19.129 1.00 48.12 106 LYS A C 1
ATOM 867 O O . LYS A 1 106 ? 23.959 27.955 -19.202 1.00 48.12 106 LYS A O 1
#

Secondary structure (DSSP, 8-state):
---HHHHHHHHHHHHTT--HHHHHHHH---HHHHHHHHHHHHHHHHHHHH--S-HHHHHHHHHSPP----TT-------HHHHHHHHHHHHHHHHHHHHH------